Protein AF-A0A9D3LZF3-F1 (afdb_monomer_lite)

Structure (mmCIF, N/CA/C/O backbone):
data_AF-A0A9D3LZF3-F1
#
_entry.id   AF-A0A9D3LZF3-F1
#
loop_
_atom_site.group_PDB
_atom_site.id
_atom_site.type_symbol
_atom_site.label_atom_id
_atom_site.label_alt_id
_atom_site.label_comp_id
_atom_site.label_asym_id
_atom_site.label_entity_id
_atom_site.label_seq_id
_atom_site.pdbx_PDB_ins_code
_atom_site.Cartn_x
_atom_site.Cartn_y
_atom_site.Cartn_z
_atom_site.occupancy
_atom_site.B_iso_or_equiv
_atom_site.auth_seq_id
_atom_site.auth_comp_id
_atom_site.auth_asym_id
_atom_site.auth_atom_id
_atom_site.pdbx_PDB_model_num
ATOM 1 N N . MET A 1 1 ? 49.882 30.704 -15.824 1.00 53.06 1 MET A N 1
ATOM 2 C CA . MET A 1 1 ? 48.775 30.259 -16.701 1.00 53.06 1 MET A CA 1
ATOM 3 C C . MET A 1 1 ? 48.093 28.976 -16.220 1.00 53.06 1 MET A C 1
ATOM 5 O O . MET A 1 1 ? 46.877 28.908 -16.294 1.00 53.06 1 MET A O 1
ATOM 9 N N . LEU A 1 2 ? 48.812 28.020 -15.616 1.00 41.88 2 LEU A N 1
ATOM 10 C CA . LEU A 1 2 ? 48.230 26.757 -15.125 1.00 41.88 2 LEU A CA 1
ATOM 11 C C . LEU A 1 2 ? 47.218 26.901 -13.958 1.00 41.88 2 LEU A C 1
ATOM 13 O O . LEU A 1 2 ? 46.271 26.131 -13.870 1.00 41.88 2 LEU A O 1
ATOM 17 N N . LYS A 1 3 ? 47.358 27.928 -13.103 1.00 44.97 3 LYS A N 1
ATOM 18 C CA . LYS A 1 3 ? 46.419 28.210 -11.992 1.00 44.97 3 LYS A CA 1
ATOM 19 C C . LYS A 1 3 ? 44.995 28.560 -12.447 1.00 44.97 3 LYS A C 1
ATOM 21 O O . LYS A 1 3 ? 44.041 28.180 -11.782 1.00 44.97 3 LYS A O 1
ATOM 26 N N . ILE A 1 4 ? 44.852 29.244 -13.584 1.00 56.12 4 ILE A N 1
ATOM 27 C CA . ILE A 1 4 ? 43.541 29.619 -14.146 1.00 56.12 4 ILE A CA 1
ATOM 28 C C . ILE A 1 4 ? 42.794 28.379 -14.654 1.00 56.12 4 ILE A C 1
ATOM 30 O O . ILE A 1 4 ? 41.584 28.274 -14.474 1.00 56.12 4 ILE A O 1
ATOM 34 N N . SER A 1 5 ? 43.531 27.403 -15.195 1.00 58.47 5 SER A N 1
ATOM 35 C CA . SER A 1 5 ? 42.972 26.125 -15.649 1.00 58.47 5 SER A CA 1
ATOM 36 C C . SER A 1 5 ? 42.389 25.296 -14.501 1.00 58.47 5 SER A C 1
ATOM 38 O O . SER A 1 5 ? 41.377 24.627 -14.682 1.00 58.47 5 SER A O 1
ATOM 40 N N . ILE A 1 6 ? 43.011 25.349 -13.320 1.00 58.53 6 ILE A N 1
ATOM 41 C CA . ILE A 1 6 ? 42.577 24.590 -12.138 1.00 58.53 6 ILE A CA 1
ATOM 42 C C . ILE A 1 6 ? 41.274 25.172 -11.569 1.00 58.53 6 ILE A C 1
ATOM 44 O O . ILE A 1 6 ? 40.369 24.417 -11.219 1.00 58.53 6 ILE A O 1
ATOM 48 N N . CYS A 1 7 ? 41.132 26.503 -11.547 1.00 58.41 7 CYS A N 1
ATOM 49 C CA . CYS A 1 7 ? 39.895 27.156 -11.108 1.00 58.41 7 CYS A CA 1
ATOM 50 C C . CYS A 1 7 ? 38.704 26.830 -12.019 1.00 58.41 7 CYS A C 1
ATOM 52 O O . CYS A 1 7 ? 37.606 26.597 -11.523 1.00 58.41 7 CYS A O 1
ATOM 54 N N . LEU A 1 8 ? 38.915 26.778 -13.340 1.00 58.56 8 LEU A N 1
ATOM 55 C CA . LEU A 1 8 ? 37.844 26.465 -14.290 1.00 58.56 8 LEU A CA 1
ATOM 56 C C . LEU A 1 8 ? 37.352 25.015 -14.142 1.00 58.56 8 LEU A C 1
ATOM 58 O O . LEU A 1 8 ? 36.154 24.759 -14.218 1.00 58.56 8 LEU A O 1
ATOM 62 N N . ALA A 1 9 ? 38.265 24.077 -13.875 1.00 60.72 9 ALA A N 1
ATOM 63 C CA . ALA A 1 9 ? 37.932 22.669 -13.660 1.00 60.72 9 ALA A CA 1
ATOM 64 C C . ALA A 1 9 ? 37.138 22.436 -12.357 1.00 60.72 9 ALA A C 1
ATOM 66 O O . ALA A 1 9 ? 36.211 21.630 -12.340 1.00 60.72 9 ALA A O 1
ATOM 67 N N . LEU A 1 10 ? 37.448 23.174 -11.284 1.00 59.22 10 LEU A N 1
ATOM 68 C CA . LEU A 1 10 ? 36.728 23.093 -10.003 1.00 59.22 10 LEU A CA 1
ATOM 69 C C . LEU A 1 10 ? 35.295 23.640 -10.090 1.00 59.22 10 LEU A C 1
ATOM 71 O O . LEU A 1 10 ? 34.389 23.075 -9.483 1.00 59.22 10 LEU A O 1
ATOM 75 N N . LEU A 1 11 ? 35.074 24.698 -10.878 1.00 60.09 11 LEU A N 1
ATOM 76 C CA . LEU A 1 11 ? 33.737 25.258 -11.109 1.00 60.09 11 LEU A CA 1
ATOM 77 C C . LEU A 1 11 ? 32.831 24.304 -11.907 1.00 60.09 11 LEU A C 1
ATOM 79 O O . LEU A 1 11 ? 31.625 24.282 -11.681 1.00 60.09 11 LEU A O 1
ATOM 83 N N . LEU A 1 12 ? 33.405 23.484 -12.794 1.00 56.56 12 LEU A N 1
ATOM 84 C CA . LEU A 1 12 ? 32.674 22.467 -13.562 1.00 56.56 12 LEU A CA 1
ATOM 85 C C . LEU A 1 12 ? 32.416 21.179 -12.761 1.00 56.56 12 LEU A C 1
ATOM 87 O O . LEU A 1 12 ? 31.432 20.492 -13.014 1.00 56.56 12 LEU A O 1
ATOM 91 N N . TYR A 1 13 ? 33.256 20.854 -11.773 1.00 58.03 13 TYR A N 1
ATOM 92 C CA . TYR A 1 13 ? 33.044 19.696 -10.892 1.00 58.03 13 TYR A CA 1
ATOM 93 C C . TYR A 1 13 ? 31.979 19.956 -9.807 1.00 58.03 13 TYR A C 1
ATOM 95 O O . TYR A 1 13 ? 31.411 19.019 -9.252 1.00 58.03 13 TYR A O 1
ATOM 103 N N . GLY A 1 14 ? 31.665 21.226 -9.525 1.00 56.56 14 GLY A N 1
ATOM 104 C CA . GLY A 1 14 ? 30.649 21.640 -8.548 1.00 56.56 14 GLY A CA 1
ATOM 105 C C . GLY A 1 14 ? 29.195 21.609 -9.040 1.00 56.56 14 GLY A C 1
ATOM 106 O O . GLY A 1 14 ? 28.299 21.912 -8.259 1.00 56.56 14 GLY A O 1
ATOM 107 N N . ILE A 1 15 ? 28.947 21.252 -10.305 1.00 60.03 15 ILE A N 1
ATOM 108 C CA . ILE A 1 15 ? 27.595 21.145 -10.888 1.00 60.03 15 ILE A CA 1
ATOM 109 C C . ILE A 1 15 ? 27.152 19.698 -11.120 1.00 60.03 15 ILE A C 1
ATOM 111 O O . ILE A 1 15 ? 26.221 19.456 -11.882 1.00 60.03 15 ILE A O 1
ATOM 115 N N . MET A 1 16 ? 27.801 18.723 -10.483 1.00 57.53 16 MET A N 1
ATOM 116 C CA . MET A 1 16 ? 27.202 17.400 -10.370 1.00 57.53 16 MET A CA 1
ATOM 117 C C . MET A 1 16 ? 26.103 17.519 -9.311 1.00 57.53 16 MET A C 1
ATOM 119 O O . MET A 1 16 ? 26.444 17.680 -8.133 1.00 57.53 16 MET A O 1
ATOM 123 N N . PRO A 1 17 ? 24.799 17.474 -9.665 1.00 52.88 17 PRO A N 1
ATOM 124 C CA . PRO A 1 17 ? 23.822 17.123 -8.661 1.00 52.88 17 PRO A CA 1
ATOM 125 C C . PRO A 1 17 ? 24.299 15.774 -8.155 1.00 52.88 17 PRO A C 1
ATOM 127 O O . PRO A 1 17 ? 24.415 14.810 -8.905 1.00 52.88 17 PRO A O 1
ATOM 130 N N . HIS A 1 18 ? 24.671 15.723 -6.890 1.00 50.44 18 HIS A N 1
ATOM 131 C CA . HIS A 1 18 ? 24.605 14.496 -6.136 1.00 50.44 18 HIS A CA 1
ATOM 132 C C . HIS A 1 18 ? 23.170 14.005 -6.329 1.00 50.44 18 HIS A C 1
ATOM 134 O O . HIS A 1 18 ? 22.266 14.365 -5.581 1.00 50.44 18 HIS A O 1
ATOM 140 N N . HIS A 1 19 ? 22.952 13.168 -7.340 1.00 52.28 19 HIS A N 1
ATOM 141 C CA . HIS A 1 19 ? 21.982 12.101 -7.244 1.00 52.28 19 HIS A CA 1
ATOM 142 C C . HIS A 1 19 ? 22.554 11.174 -6.173 1.00 52.28 19 HIS A C 1
ATOM 144 O O . HIS A 1 19 ? 23.105 10.113 -6.425 1.00 52.28 19 HIS A O 1
ATOM 150 N N . ALA A 1 20 ? 22.509 11.671 -4.935 1.00 47.69 20 ALA A N 1
ATOM 151 C CA . ALA A 1 20 ? 22.273 10.810 -3.825 1.00 47.69 20 ALA A CA 1
ATOM 152 C C . ALA A 1 20 ? 20.946 10.160 -4.185 1.00 47.69 20 ALA A C 1
ATOM 154 O O . ALA A 1 20 ? 19.909 10.823 -4.193 1.00 47.69 20 ALA A O 1
ATOM 155 N N . ASP A 1 21 ? 20.964 8.857 -4.408 1.00 53.03 21 ASP A N 1
ATOM 156 C CA . ASP A 1 21 ? 19.818 7.981 -4.197 1.00 53.03 21 ASP A CA 1
ATOM 157 C C . ASP A 1 21 ? 19.407 7.996 -2.700 1.00 53.03 21 ASP A C 1
ATOM 159 O O . ASP A 1 21 ? 19.036 6.993 -2.098 1.00 53.03 21 ASP A O 1
ATOM 163 N N . GLY A 1 22 ? 19.506 9.158 -2.051 1.00 45.84 22 GLY A N 1
ATOM 164 C CA . GLY A 1 22 ? 18.856 9.496 -0.814 1.00 45.84 22 GLY A CA 1
ATOM 165 C C . GLY A 1 22 ? 17.428 9.810 -1.187 1.00 45.84 22 GLY A C 1
ATOM 166 O O . GLY A 1 22 ? 17.074 10.958 -1.440 1.00 45.84 22 GLY A O 1
ATOM 167 N N . HIS A 1 23 ? 16.612 8.763 -1.215 1.00 53.12 23 HIS A N 1
ATOM 168 C CA . HIS A 1 23 ? 15.187 8.906 -0.992 1.00 53.12 23 HIS A CA 1
ATOM 169 C C . HIS A 1 23 ? 15.033 9.897 0.170 1.00 53.12 23 HIS A C 1
ATOM 171 O O . HIS A 1 23 ? 15.539 9.603 1.263 1.00 53.12 23 HIS A O 1
ATOM 177 N N . PRO A 1 24 ? 14.415 11.078 -0.016 1.00 43.09 24 PRO A N 1
ATOM 178 C CA . PRO A 1 24 ? 14.023 11.845 1.144 1.00 43.09 24 PRO A CA 1
ATOM 179 C C . PRO A 1 24 ? 13.141 10.895 1.947 1.00 43.09 24 PRO A C 1
ATOM 181 O O . PRO A 1 24 ? 12.246 10.256 1.389 1.00 43.09 24 PRO A O 1
ATOM 184 N N . MET A 1 25 ? 13.437 10.726 3.233 1.00 47.78 25 MET A N 1
ATOM 185 C CA . MET A 1 25 ? 12.524 10.096 4.180 1.00 47.78 25 MET A CA 1
ATOM 186 C C . MET A 1 25 ? 11.283 10.988 4.206 1.00 47.78 25 MET A C 1
ATOM 188 O O . MET A 1 25 ? 11.15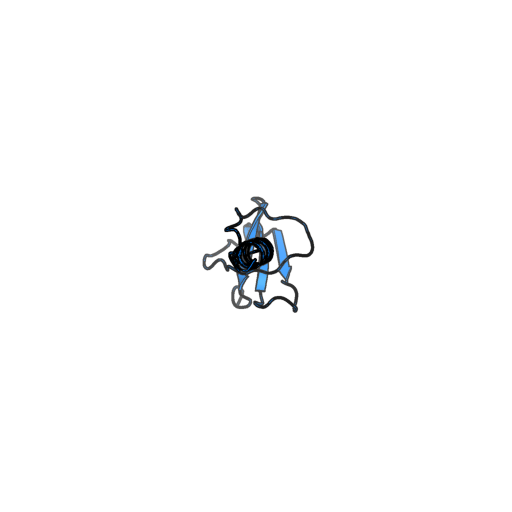1 11.896 5.023 1.00 47.78 25 MET A O 1
ATOM 192 N N . ALA A 1 26 ? 10.427 10.794 3.209 1.00 45.56 26 ALA A N 1
ATOM 193 C CA . ALA A 1 26 ? 9.197 11.508 3.037 1.00 45.56 26 ALA A CA 1
ATOM 194 C C . ALA A 1 26 ? 8.331 11.088 4.213 1.00 45.56 26 ALA A C 1
ATOM 196 O O . ALA A 1 26 ? 8.009 9.911 4.403 1.00 45.56 26 ALA A O 1
ATOM 197 N N . VAL A 1 27 ? 7.988 12.080 5.030 1.00 45.66 27 VAL A N 1
ATOM 198 C CA . VAL A 1 27 ? 6.767 12.055 5.824 1.00 45.66 27 VAL A CA 1
ATOM 199 C C . VAL A 1 27 ? 5.695 11.454 4.923 1.00 45.66 27 VAL A C 1
ATOM 201 O O . VAL A 1 27 ? 5.504 11.945 3.815 1.00 45.66 27 VAL A O 1
ATOM 204 N N . ALA A 1 28 ? 5.079 10.354 5.358 1.00 47.81 28 ALA A N 1
ATOM 205 C CA . ALA A 1 28 ? 4.057 9.649 4.599 1.00 47.81 28 ALA A CA 1
ATOM 206 C C . ALA A 1 28 ? 2.847 10.573 4.384 1.00 47.81 28 ALA A C 1
ATOM 208 O O . ALA A 1 28 ? 1.878 10.541 5.137 1.00 47.81 28 ALA A O 1
ATOM 209 N N . VAL A 1 29 ? 2.931 11.434 3.377 1.00 42.06 29 VAL A N 1
ATOM 210 C CA . VAL A 1 29 ? 1.817 12.164 2.802 1.00 42.06 29 VAL A CA 1
ATOM 211 C C . VAL A 1 29 ? 1.394 11.312 1.624 1.00 42.06 29 VAL A C 1
ATOM 213 O O . VAL A 1 29 ? 2.122 11.185 0.646 1.00 42.06 29 VAL A O 1
ATOM 216 N N . ALA A 1 30 ? 0.244 10.661 1.764 1.00 51.84 30 ALA A N 1
ATOM 217 C CA . ALA A 1 30 ? -0.420 10.017 0.648 1.00 51.84 30 ALA A CA 1
ATOM 218 C C . ALA A 1 30 ? -0.795 11.112 -0.364 1.00 51.84 30 ALA A C 1
ATOM 220 O O . ALA A 1 30 ? -1.798 11.799 -0.187 1.00 51.84 30 ALA A O 1
ATOM 221 N N . THR A 1 31 ? 0.054 11.326 -1.367 1.00 40.62 31 THR A N 1
ATOM 222 C CA . THR A 1 31 ? -0.227 12.198 -2.504 1.00 40.62 31 THR A CA 1
ATOM 223 C C . THR A 1 31 ? -1.002 11.404 -3.549 1.00 40.62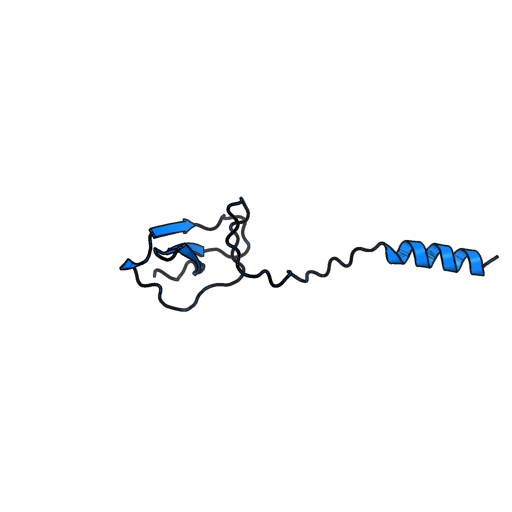 31 THR A C 1
ATOM 225 O O . THR A 1 31 ? -0.583 10.346 -4.012 1.00 40.62 31 THR A O 1
ATOM 228 N N . ASP A 1 32 ? -2.187 11.908 -3.869 1.00 51.81 32 ASP A N 1
ATOM 229 C CA . ASP A 1 32 ? -3.050 11.453 -4.953 1.00 51.81 32 ASP A CA 1
ATOM 230 C C . ASP A 1 32 ? -2.397 11.861 -6.292 1.00 51.81 32 ASP A C 1
ATOM 232 O O . ASP A 1 32 ? -2.504 13.002 -6.735 1.00 51.81 32 ASP A O 1
ATOM 236 N N . GLY A 1 33 ? -1.604 10.959 -6.875 1.00 44.53 33 GLY A N 1
ATOM 237 C CA . GLY A 1 33 ? -0.882 11.117 -8.145 1.00 44.53 33 GLY A CA 1
ATOM 238 C C . GLY A 1 33 ? -0.370 9.753 -8.643 1.00 44.53 33 GLY A C 1
ATOM 239 O O . GLY A 1 33 ? -0.389 8.799 -7.861 1.00 44.53 33 GLY A O 1
ATOM 240 N N . PRO A 1 34 ? 0.054 9.593 -9.916 1.00 46.62 34 PRO A N 1
ATOM 241 C CA . PRO A 1 34 ? 0.315 8.294 -10.566 1.00 46.62 34 PRO A CA 1
ATOM 242 C C . PRO A 1 34 ? 1.622 7.606 -10.106 1.00 46.62 34 PRO A C 1
ATOM 244 O O . PRO A 1 34 ? 2.378 7.063 -10.904 1.00 46.62 34 PRO A O 1
ATOM 247 N N . GLU A 1 35 ? 1.878 7.601 -8.799 1.00 54.16 35 GLU A N 1
ATOM 248 C CA . GLU A 1 35 ? 3.146 7.248 -8.148 1.00 54.16 35 GLU A CA 1
ATOM 249 C C . GLU A 1 35 ? 2.974 6.073 -7.167 1.00 54.16 35 GLU A C 1
ATOM 251 O O . GLU A 1 35 ? 3.666 5.965 -6.159 1.00 54.16 35 GLU A O 1
ATOM 256 N N . SER A 1 36 ? 2.004 5.187 -7.406 1.00 72.19 36 SER A N 1
ATOM 257 C CA . SER A 1 36 ? 1.511 4.224 -6.408 1.00 72.19 36 SER A CA 1
ATOM 258 C C . SER A 1 36 ? 2.437 3.024 -6.137 1.00 72.19 36 SER A C 1
ATOM 260 O O . SER A 1 36 ? 1.950 1.934 -5.837 1.00 72.19 36 SER A O 1
ATOM 262 N N . CYS A 1 37 ? 3.758 3.177 -6.255 1.00 83.06 37 CYS A N 1
ATOM 263 C CA . CYS A 1 37 ? 4.714 2.142 -5.871 1.00 83.06 37 CYS A CA 1
ATOM 264 C C . CYS A 1 37 ? 4.972 2.161 -4.360 1.00 83.06 37 CYS A C 1
ATOM 266 O O . CYS A 1 37 ? 5.181 3.210 -3.754 1.00 83.06 37 CYS A O 1
ATOM 268 N N . CYS A 1 38 ? 5.004 0.977 -3.748 1.00 87.56 38 CYS A N 1
ATOM 269 C CA . CYS A 1 38 ? 5.328 0.816 -2.335 1.00 87.56 38 CYS A CA 1
ATOM 270 C C . CYS A 1 38 ? 6.758 0.308 -2.154 1.00 87.56 38 CYS A C 1
ATOM 272 O O . CYS A 1 38 ? 7.127 -0.737 -2.683 1.00 87.56 38 CYS A O 1
ATOM 274 N N . PHE A 1 39 ? 7.531 1.013 -1.332 1.00 85.69 39 PHE A N 1
ATOM 275 C CA . PHE A 1 39 ? 8.889 0.611 -0.940 1.00 85.69 39 PHE A CA 1
ATOM 276 C C . PHE A 1 39 ? 8.955 0.068 0.493 1.00 85.69 39 PHE A C 1
ATOM 278 O O . PHE A 1 39 ? 9.953 -0.519 0.904 1.00 85.69 39 PHE A O 1
ATOM 285 N N . LYS A 1 40 ? 7.885 0.257 1.275 1.00 85.56 40 LYS A N 1
ATOM 286 C CA . LYS A 1 40 ? 7.773 -0.226 2.651 1.00 85.56 40 LYS A CA 1
ATOM 287 C C . LYS A 1 40 ? 6.413 -0.859 2.870 1.00 85.56 40 LYS A C 1
ATOM 289 O O . LYS A 1 40 ? 5.396 -0.227 2.604 1.00 85.56 40 LYS A O 1
ATOM 294 N N . PHE A 1 41 ? 6.412 -2.065 3.425 1.00 90.12 41 PHE A N 1
ATOM 295 C CA . PHE A 1 41 ? 5.198 -2.836 3.653 1.00 90.12 41 PHE A CA 1
ATOM 296 C C . PHE A 1 41 ? 4.850 -2.946 5.136 1.00 90.12 41 PHE A C 1
ATOM 298 O O . PHE A 1 41 ? 5.710 -3.131 6.003 1.00 90.12 41 PHE A O 1
ATOM 305 N N . PHE A 1 42 ? 3.563 -2.815 5.429 1.00 91.69 42 PHE A N 1
ATOM 306 C CA . PHE A 1 42 ? 2.993 -2.978 6.752 1.00 91.69 42 PHE A CA 1
ATOM 307 C C . PHE A 1 42 ? 2.874 -4.467 7.087 1.00 91.69 42 PHE A C 1
ATOM 309 O O . PHE A 1 42 ? 2.227 -5.223 6.373 1.00 91.69 42 PHE A O 1
ATOM 316 N N . LYS A 1 43 ? 3.485 -4.884 8.200 1.00 90.19 43 LYS A N 1
ATOM 317 C CA . LYS A 1 43 ? 3.481 -6.284 8.662 1.00 90.19 43 LYS A CA 1
ATOM 318 C C . LYS A 1 43 ? 2.421 -6.581 9.733 1.00 90.19 43 LYS A C 1
ATOM 320 O O . LYS A 1 43 ? 2.318 -7.709 10.201 1.00 90.19 43 LYS A O 1
ATOM 325 N N . GLY A 1 44 ? 1.660 -5.573 10.165 1.00 88.81 44 GLY A N 1
ATOM 326 C CA . GLY A 1 44 ? 0.601 -5.742 11.162 1.00 88.81 44 GLY A CA 1
ATOM 327 C C . GLY A 1 44 ? -0.729 -6.186 10.549 1.00 88.81 44 GLY A C 1
ATOM 328 O O . GLY A 1 44 ? -0.892 -6.235 9.332 1.00 88.81 44 GLY A O 1
ATOM 329 N N . ARG A 1 45 ? -1.733 -6.450 11.391 1.00 90.50 45 ARG A N 1
ATOM 330 C CA . ARG A 1 45 ? -3.099 -6.731 10.920 1.00 90.50 45 ARG A CA 1
ATOM 331 C C . ARG A 1 45 ? -3.921 -5.454 10.802 1.00 90.50 45 ARG A C 1
ATOM 333 O O . ARG A 1 45 ? -4.013 -4.678 11.749 1.00 90.50 45 ARG A O 1
ATOM 340 N N . ILE A 1 46 ? -4.550 -5.276 9.649 1.00 90.75 46 ILE A N 1
ATOM 341 C CA . ILE A 1 46 ? -5.565 -4.269 9.385 1.00 90.75 46 ILE A CA 1
ATOM 342 C C . ILE A 1 46 ? -6.904 -4.976 9.606 1.00 90.75 46 ILE A C 1
ATOM 344 O O . ILE A 1 46 ? -7.204 -5.932 8.890 1.00 90.75 46 ILE A O 1
ATOM 348 N N . PRO A 1 47 ? -7.709 -4.570 10.601 1.00 92.69 47 PRO A N 1
ATOM 349 C CA . PRO A 1 47 ? -9.033 -5.146 10.788 1.00 92.69 47 PRO A CA 1
ATOM 350 C C . PRO A 1 47 ? -9.859 -4.954 9.515 1.00 92.69 47 PRO A C 1
ATOM 352 O O . PRO A 1 47 ? -9.999 -3.822 9.051 1.00 92.69 47 PRO A O 1
ATOM 355 N N . SER A 1 48 ? -10.418 -6.035 8.972 1.00 90.38 48 SER A N 1
ATOM 356 C CA . SER A 1 48 ? -11.199 -6.007 7.726 1.00 90.38 48 SER A CA 1
ATOM 357 C C . SER A 1 48 ? -12.362 -5.016 7.785 1.00 90.38 48 SER A C 1
ATOM 359 O O . SER A 1 48 ? -12.611 -4.308 6.816 1.00 90.38 48 SER A O 1
ATOM 361 N N . ALA A 1 49 ? -12.990 -4.879 8.957 1.00 93.75 49 ALA A N 1
ATOM 362 C CA . ALA A 1 49 ? -14.055 -3.910 9.220 1.00 93.75 49 ALA A CA 1
ATOM 363 C C . ALA A 1 49 ? -13.649 -2.441 8.991 1.00 93.75 49 ALA A C 1
ATOM 365 O O . ALA A 1 49 ? -14.510 -1.583 8.830 1.00 93.75 49 ALA A O 1
ATOM 366 N N . ASN A 1 50 ? -12.348 -2.139 8.983 1.00 93.69 50 ASN A N 1
ATOM 367 C CA . ASN A 1 50 ? -11.833 -0.791 8.771 1.00 93.69 50 ASN A CA 1
ATOM 368 C C . ASN A 1 50 ? -11.360 -0.551 7.333 1.00 93.69 50 ASN A C 1
ATOM 370 O O . ASN A 1 50 ? -10.904 0.556 7.060 1.00 93.69 50 ASN A O 1
ATOM 374 N N . ILE A 1 51 ? -11.400 -1.544 6.438 1.00 93.44 51 ILE A N 1
ATOM 375 C CA . ILE A 1 51 ? -10.928 -1.415 5.054 1.00 93.44 51 ILE A CA 1
ATOM 376 C C . ILE A 1 51 ? -12.030 -0.792 4.195 1.00 93.44 51 ILE A C 1
ATOM 378 O O . ILE A 1 51 ? -13.148 -1.292 4.150 1.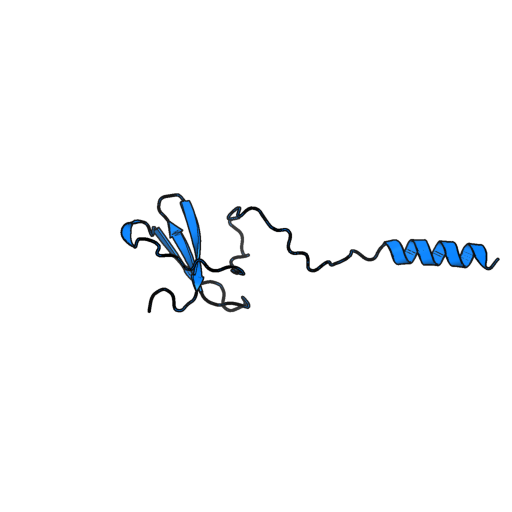00 93.44 51 ILE A O 1
ATOM 382 N N . VAL A 1 52 ? -11.697 0.290 3.494 1.00 94.12 52 VAL A N 1
ATOM 383 C CA . VAL A 1 52 ? -12.601 1.000 2.574 1.00 94.12 52 VAL A CA 1
ATOM 384 C C . VAL A 1 52 ? -12.255 0.686 1.127 1.00 94.12 52 VAL A C 1
ATOM 386 O O . VAL A 1 52 ? -13.138 0.520 0.292 1.00 94.12 52 VAL A O 1
ATOM 389 N N . THR A 1 53 ? -10.964 0.615 0.803 1.00 90.88 53 THR A N 1
ATOM 390 C CA . THR A 1 53 ? -10.513 0.380 -0.570 1.00 90.88 53 THR A CA 1
ATOM 391 C C . THR A 1 53 ? -9.220 -0.408 -0.567 1.00 90.88 53 THR A C 1
ATOM 393 O O . THR A 1 53 ? -8.362 -0.209 0.293 1.00 90.88 53 THR A O 1
ATOM 396 N N . ILE A 1 54 ? -9.088 -1.293 -1.546 1.00 90.88 54 ILE A N 1
ATOM 397 C CA . ILE A 1 54 ? -7.868 -2.035 -1.825 1.00 90.88 54 ILE A CA 1
ATOM 398 C C . ILE A 1 54 ? -7.519 -1.752 -3.279 1.00 90.88 54 ILE A C 1
ATOM 400 O O . ILE A 1 54 ? -8.274 -2.109 -4.182 1.00 90.88 54 ILE A O 1
ATOM 404 N N . THR A 1 55 ? -6.384 -1.107 -3.498 1.00 91.00 55 THR A N 1
ATOM 405 C CA . THR A 1 55 ? -5.889 -0.768 -4.830 1.00 91.00 55 THR A CA 1
ATOM 406 C C . THR A 1 55 ? -4.651 -1.598 -5.107 1.00 91.00 55 THR A C 1
ATOM 408 O O . THR A 1 55 ? -3.725 -1.616 -4.300 1.00 91.00 55 THR A O 1
ATOM 411 N N . LYS A 1 56 ? -4.617 -2.306 -6.235 1.00 90.00 56 LYS A N 1
ATOM 412 C CA . LYS A 1 56 ? -3.415 -3.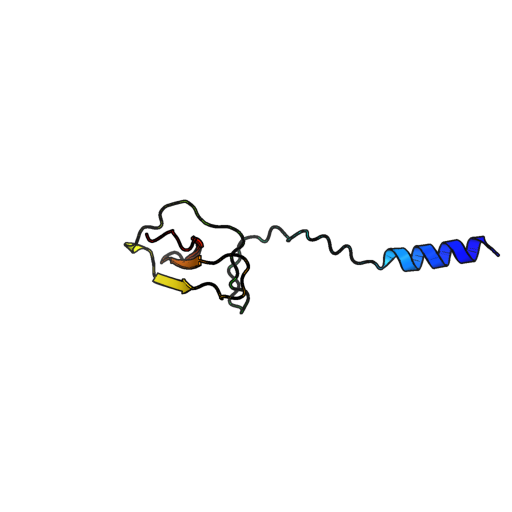032 -6.649 1.00 90.00 56 LYS A CA 1
ATOM 413 C C . LYS A 1 56 ? -2.321 -2.031 -7.026 1.00 90.00 56 LYS A C 1
ATOM 415 O O . LYS A 1 56 ? -2.590 -1.062 -7.730 1.00 90.00 56 LYS A O 1
ATOM 420 N N . ILE A 1 57 ? -1.101 -2.288 -6.575 1.00 88.50 57 ILE A N 1
ATOM 421 C CA . ILE A 1 57 ? 0.084 -1.561 -7.034 1.00 88.50 57 ILE A CA 1
ATOM 422 C C . ILE A 1 57 ? 0.304 -1.860 -8.527 1.00 88.50 57 ILE A C 1
ATOM 424 O O . ILE A 1 57 ? 0.013 -2.964 -8.994 1.00 88.50 57 ILE A O 1
ATOM 428 N N . TYR A 1 58 ? 0.805 -0.887 -9.290 1.00 85.56 58 TYR A N 1
ATOM 429 C CA . TYR A 1 58 ? 1.106 -1.094 -10.707 1.00 85.56 58 TYR A CA 1
ATOM 430 C C . TYR A 1 58 ? 2.129 -2.223 -10.919 1.00 85.56 58 TYR A C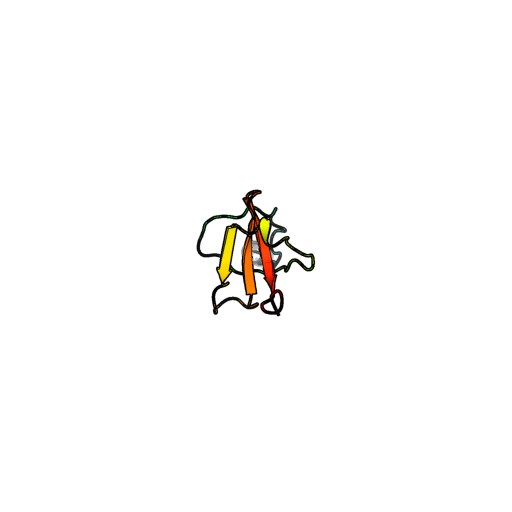 1
ATOM 432 O O . TYR A 1 58 ? 3.036 -2.442 -10.113 1.00 85.56 58 TYR A O 1
ATOM 440 N N . SER A 1 59 ? 1.996 -2.943 -12.035 1.00 84.88 59 SER A N 1
ATOM 441 C CA . SER A 1 59 ? 2.921 -4.019 -12.427 1.00 84.88 59 SER A CA 1
ATOM 442 C C . SER A 1 59 ? 4.361 -3.543 -12.577 1.00 84.88 59 SER A C 1
ATOM 444 O O . SER A 1 59 ? 5.286 -4.316 -12.363 1.00 84.88 59 SER A O 1
ATOM 446 N N . ASP A 1 60 ? 4.532 -2.269 -12.911 1.00 85.69 60 ASP A N 1
ATOM 447 C CA . ASP A 1 60 ? 5.826 -1.680 -13.246 1.00 85.69 60 ASP A CA 1
ATOM 448 C C . ASP A 1 60 ? 6.621 -1.293 -11.986 1.00 85.69 60 ASP A C 1
ATOM 450 O O . ASP A 1 60 ? 7.772 -0.870 -12.064 1.00 85.69 60 ASP A O 1
ATOM 454 N N . CYS A 1 61 ? 6.021 -1.463 -10.803 1.00 85.19 61 CYS A N 1
ATOM 455 C CA . CYS A 1 61 ? 6.694 -1.260 -9.531 1.00 85.19 61 CYS A CA 1
ATOM 456 C C . CYS A 1 61 ? 7.617 -2.443 -9.186 1.00 85.19 61 CYS A C 1
ATOM 458 O O . CYS A 1 61 ? 7.246 -3.604 -9.390 1.00 85.19 61 CYS A O 1
ATOM 460 N N . PRO A 1 62 ? 8.780 -2.177 -8.557 1.00 83.88 62 PRO A N 1
ATOM 461 C CA . PRO A 1 62 ? 9.759 -3.211 -8.206 1.00 83.88 62 PRO A CA 1
ATOM 462 C C . PRO A 1 62 ? 9.227 -4.225 -7.184 1.00 83.88 62 PRO A C 1
ATOM 464 O O . PRO A 1 62 ? 9.698 -5.359 -7.124 1.00 83.88 62 PRO A O 1
ATOM 467 N N . HIS A 1 63 ? 8.235 -3.825 -6.387 1.00 85.06 63 HIS A N 1
ATOM 468 C CA . HIS A 1 63 ? 7.566 -4.680 -5.418 1.00 85.06 63 HIS A CA 1
ATOM 469 C C . HIS A 1 63 ? 6.066 -4.699 -5.685 1.00 85.06 63 HIS A C 1
ATOM 471 O O . HIS A 1 63 ? 5.433 -3.654 -5.844 1.00 85.06 63 HIS A O 1
ATOM 477 N N . GLN A 1 64 ? 5.504 -5.904 -5.713 1.00 88.44 64 GLN A N 1
ATOM 478 C CA . GLN A 1 64 ? 4.086 -6.133 -5.961 1.00 88.44 64 GLN A CA 1
ATOM 479 C C . GLN A 1 64 ? 3.307 -6.215 -4.647 1.00 88.44 64 GLN A C 1
ATOM 481 O O . GLN A 1 64 ? 3.797 -6.729 -3.641 1.00 88.44 64 GLN A O 1
ATOM 486 N N . GLY A 1 65 ? 2.069 -5.728 -4.662 1.00 90.62 65 GLY A N 1
ATOM 487 C CA . GLY A 1 65 ? 1.218 -5.703 -3.478 1.00 90.62 65 GLY A CA 1
ATOM 488 C C . GLY A 1 65 ? -0.012 -4.826 -3.662 1.00 90.62 65 GLY A C 1
ATOM 489 O O . GLY A 1 65 ? -0.473 -4.590 -4.784 1.00 90.62 65 GLY A O 1
ATOM 490 N N . PHE A 1 66 ? -0.533 -4.332 -2.544 1.00 92.25 66 PHE A N 1
ATOM 491 C CA . PHE A 1 66 ? -1.761 -3.550 -2.496 1.00 92.25 66 PHE A CA 1
ATOM 492 C C . PHE A 1 66 ? -1.615 -2.324 -1.597 1.00 92.25 66 PHE A C 1
ATOM 494 O O . PHE A 1 66 ? -0.897 -2.339 -0.599 1.00 92.25 66 PHE A O 1
ATOM 501 N N . ILE A 1 67 ? -2.357 -1.273 -1.924 1.00 91.81 67 ILE A N 1
ATOM 502 C CA . ILE A 1 67 ? -2.580 -0.107 -1.079 1.00 91.81 67 ILE A CA 1
ATOM 503 C C . ILE A 1 67 ? -3.968 -0.255 -0.461 1.00 91.81 67 ILE A C 1
ATOM 505 O O . ILE A 1 67 ? -4.981 -0.243 -1.157 1.00 91.81 67 ILE A O 1
ATOM 509 N N . VAL A 1 68 ? -4.011 -0.399 0.858 1.00 92.25 68 VAL A N 1
ATOM 510 C CA . VAL A 1 68 ? -5.233 -0.553 1.647 1.00 92.25 68 VAL A CA 1
ATOM 511 C C . VAL A 1 68 ? -5.574 0.782 2.293 1.00 92.25 68 VAL A C 1
ATOM 513 O O . VAL A 1 68 ? -4.876 1.225 3.205 1.00 92.25 68 VAL A O 1
ATOM 516 N N . LYS A 1 69 ? -6.660 1.416 1.848 1.00 92.38 69 LYS A N 1
ATOM 517 C CA . LYS A 1 69 ? -7.214 2.625 2.467 1.00 92.38 69 LYS A CA 1
ATOM 518 C C . LYS A 1 69 ? -8.220 2.230 3.538 1.00 92.38 69 LYS A C 1
ATOM 520 O O . LYS A 1 69 ? -9.123 1.430 3.292 1.00 92.38 69 LYS A O 1
ATOM 525 N N . THR A 1 70 ? -8.064 2.795 4.728 1.00 92.75 70 THR A N 1
ATOM 526 C CA . THR A 1 70 ? -8.939 2.530 5.874 1.00 92.75 70 THR A CA 1
ATOM 527 C C . THR A 1 70 ? -9.927 3.664 6.136 1.00 92.75 70 THR A C 1
ATOM 529 O O . THR A 1 70 ? -9.727 4.786 5.677 1.00 92.75 70 THR A O 1
ATOM 532 N N . VAL A 1 71 ? -10.962 3.394 6.938 1.00 90.94 71 VAL A N 1
ATOM 533 C CA . VAL A 1 71 ? -11.989 4.372 7.362 1.00 90.94 71 VAL A CA 1
ATOM 534 C C . VAL A 1 71 ? -11.408 5.594 8.075 1.00 90.94 71 VAL A C 1
ATOM 536 O O . VAL A 1 71 ? -12.028 6.646 8.091 1.00 90.94 71 VAL A O 1
ATOM 539 N N . LYS A 1 72 ? -10.203 5.476 8.648 1.00 88.62 72 LYS A N 1
ATOM 540 C CA . LYS A 1 72 ? -9.473 6.588 9.283 1.00 88.62 72 LYS A CA 1
ATOM 541 C C . LYS A 1 72 ? -8.624 7.389 8.287 1.00 88.62 72 LYS A C 1
ATOM 543 O O . LYS A 1 72 ? -7.660 8.025 8.702 1.00 88.62 72 LYS A O 1
ATOM 548 N N . GLU A 1 73 ? -8.895 7.241 6.991 1.00 77.06 73 GLU A N 1
ATOM 549 C CA . GLU A 1 73 ? -8.137 7.811 5.867 1.00 77.06 73 GLU A CA 1
ATOM 550 C C . GLU A 1 73 ? -6.641 7.454 5.852 1.00 77.06 73 GLU A C 1
ATOM 552 O O . GLU A 1 73 ? -5.851 8.046 5.123 1.00 77.06 73 GLU A O 1
ATOM 557 N N . LYS A 1 74 ? -6.237 6.428 6.612 1.00 84.44 74 LYS A N 1
ATOM 558 C CA . LYS A 1 74 ? -4.874 5.898 6.575 1.00 84.44 74 LYS A CA 1
ATOM 559 C C . LYS A 1 74 ? -4.742 4.885 5.450 1.00 84.44 74 LYS A C 1
ATOM 561 O O . LYS A 1 74 ? -5.537 3.943 5.390 1.00 84.44 74 LYS A O 1
ATOM 566 N N . SER A 1 75 ? -3.710 5.062 4.636 1.00 89.12 75 SER A N 1
ATOM 567 C CA . SER A 1 75 ? -3.308 4.130 3.585 1.00 89.12 75 SER A CA 1
ATOM 568 C C . SER A 1 75 ? -2.120 3.287 4.041 1.00 89.12 75 SER A C 1
ATOM 570 O O . SER A 1 75 ? -1.161 3.810 4.609 1.00 89.12 75 SER A O 1
ATOM 572 N N . PHE A 1 76 ? -2.177 1.984 3.784 1.00 91.69 76 PHE A N 1
ATOM 573 C CA . PHE A 1 76 ? -1.119 1.030 4.107 1.00 91.69 76 PHE A CA 1
ATOM 574 C C . PHE A 1 76 ? -0.714 0.253 2.862 1.00 91.69 76 PHE A C 1
ATOM 576 O O . PHE A 1 76 ? -1.564 -0.315 2.186 1.00 91.69 76 PHE A O 1
ATOM 583 N N . CYS A 1 77 ? 0.584 0.175 2.602 1.00 92.81 77 CYS A N 1
ATOM 584 C CA . CYS A 1 77 ? 1.136 -0.776 1.650 1.00 92.81 77 CYS A CA 1
ATOM 585 C C . CYS A 1 77 ? 1.182 -2.163 2.294 1.00 92.81 77 CYS A C 1
ATOM 587 O O . CYS A 1 77 ? 1.757 -2.312 3.373 1.00 92.81 77 CYS A O 1
ATOM 589 N N . VAL A 1 78 ? 0.614 -3.174 1.648 1.00 92.31 78 VAL A N 1
ATOM 590 C CA . VAL A 1 78 ? 0.660 -4.574 2.089 1.00 92.31 78 VAL A CA 1
ATOM 591 C C . VAL A 1 78 ? 1.190 -5.455 0.963 1.00 92.31 78 VAL A C 1
ATOM 593 O O . VAL A 1 78 ? 0.908 -5.202 -0.210 1.00 92.31 78 VAL A O 1
ATOM 596 N N . ASP A 1 79 ? 2.024 -6.434 1.311 1.00 91.62 79 ASP A N 1
ATOM 597 C CA . ASP A 1 79 ? 2.613 -7.353 0.336 1.00 91.62 79 ASP A CA 1
ATOM 598 C C . ASP A 1 79 ? 1.520 -8.207 -0.330 1.00 91.62 79 ASP A C 1
ATOM 600 O O . ASP A 1 79 ? 0.428 -8.383 0.216 1.00 91.62 79 ASP A O 1
ATOM 604 N N . ALA A 1 80 ? 1.810 -8.781 -1.499 1.00 86.44 80 ALA A N 1
ATOM 605 C CA . ALA A 1 80 ? 0.849 -9.619 -2.222 1.00 86.44 80 ALA A CA 1
A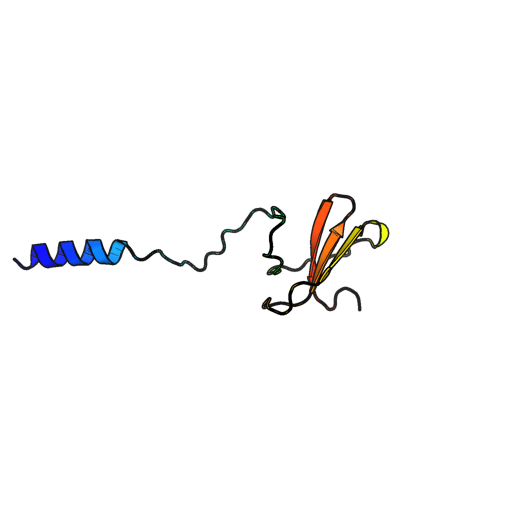TOM 606 C C . ALA A 1 80 ? 0.365 -10.848 -1.418 1.00 86.44 80 ALA A C 1
ATOM 608 O O . ALA A 1 80 ? -0.758 -11.305 -1.616 1.00 86.44 80 ALA A O 1
ATOM 609 N N . GLU A 1 81 ? 1.179 -11.346 -0.484 1.00 85.19 81 GLU A N 1
ATOM 610 C CA . GLU A 1 81 ? 0.867 -12.496 0.379 1.00 85.19 81 GLU A CA 1
ATOM 611 C C . GLU A 1 81 ? -0.027 -12.146 1.581 1.00 85.19 81 GLU A C 1
ATOM 613 O O . GLU A 1 81 ? -0.439 -13.030 2.320 1.00 85.19 81 GLU A O 1
ATOM 618 N N . TYR A 1 82 ? -0.352 -10.868 1.798 1.00 84.12 82 TYR A N 1
ATOM 619 C CA . TYR A 1 82 ? -1.049 -10.398 3.001 1.00 84.12 82 TYR A CA 1
ATOM 620 C C . TYR A 1 82 ? -2.445 -11.008 3.229 1.00 84.12 82 TYR A C 1
ATOM 622 O O . TYR A 1 82 ? -2.906 -11.080 4.368 1.00 84.12 82 TYR A O 1
ATOM 630 N N . PHE A 1 83 ? -3.128 -11.398 2.150 1.00 76.94 83 PHE A N 1
ATOM 631 C CA . PHE A 1 83 ? -4.505 -11.908 2.172 1.00 76.94 83 PHE A CA 1
ATOM 632 C C . PHE A 1 83 ? -4.610 -13.430 1.985 1.00 76.94 83 PHE A C 1
ATOM 634 O O . PHE A 1 83 ? -5.722 -13.932 1.826 1.00 76.94 83 PHE A O 1
ATOM 641 N N . ASN A 1 84 ? -3.474 -14.131 1.958 1.00 71.62 84 ASN A N 1
ATOM 642 C CA . ASN A 1 84 ? -3.398 -15.591 1.876 1.00 71.62 84 ASN A CA 1
ATOM 643 C C . ASN A 1 84 ? -3.496 -16.206 3.281 1.00 71.62 84 ASN A C 1
ATOM 645 O O . ASN A 1 84 ? -4.182 -17.240 3.426 1.00 71.62 84 ASN A O 1
#

pLDDT: mean 73.03, std 18.72, range [40.62, 94.12]

Organism: Anguilla anguilla (NCBI:txid7936)

Radius of gyration: 21.63 Å; chains: 1; bounding box: 63×46×28 Å

Secondary structure (DSSP, 8-state):
-HHHHHHHHHHHHTT-----------------SS----SS---S---GGGEEEEEEPPTTSSS-EEEEEETTS-EEEEEGGGG-

Sequence (84 aa):
MLKISICLALLLYGIMPHHADGHPMAVAVATDGPESCCFKFFKGRIPSANIVTITKIYSDCPHQGFIVKTVKEKSFCVDAEYFN

Foldseek 3Di:
DVVVVVVVVVVVVVPPPPPPVPPPPDPPDPDPDPPQADPDADPDDDPPVFFDDWAWGDPPHPFTFIWTQGPVRDTGTHHNPRVD

InterPro domains:
  IPR001811 Chemokine interleukin-8-like domain [PF00048] (36-80)
  IPR036048 Chemokine interleukin-8-like superfamily [SSF54117] (30-80)